Protein AF-A0A7X4F8C6-F1 (afdb_monomer_lite)

Sequence (127 aa):
MIDEVGRLVKAPFSINVGDKETLMMLEKWLSDPDYNAVLLRDIKRSNEPVAQALTEAMARFQLGLILLESGKKQEAMAEWRKALALDPENWIIHKQIWAVEHPDKFYNGGVDYGWQKTQLEIEKRNK

Secondary structure (DSSP, 8-state):
-B-TTSBB-SSS---BTTSHHHHHHHHHHHH-TTHHHHHHHHHHHHHHHHHHHHHHHHHHHHHHHHHHHTT-HHHHHHHHHHHHHH-TT-HHHHHHHHHHH-GGGTTSSS--HHHHHHHHHHHHHT-

Radius of gyration: 20.88 Å; chains: 1; bounding box: 40×48×51 Å

Foldseek 3Di:
DADPQGWDPDDPDTDRCPDPVNVVLVVCVVVPPCSVVVVVVVVCVVCPVLVVLQVQLVVLQVVLVVCVVVVNNVSSLVSLVSSCVSVVPPPVSVVVNCCSVPVCCPPVPHHVVVVVVVVVVVVVVVD

pLDDT: mean 83.39, std 14.44, range [36.25, 98.12]

Structure (mmCIF, N/CA/C/O backbone):
data_AF-A0A7X4F8C6-F1
#
_entry.id   AF-A0A7X4F8C6-F1
#
loop_
_atom_site.group_PDB
_atom_site.id
_atom_site.type_symbol
_atom_site.label_atom_id
_atom_site.label_alt_id
_atom_site.label_comp_id
_atom_site.label_asym_id
_atom_site.label_entity_id
_atom_site.label_seq_id
_atom_site.pdbx_PDB_ins_code
_atom_site.Cartn_x
_atom_site.Cartn_y
_atom_site.Cartn_z
_atom_site.occupancy
_atom_site.B_iso_or_equiv
_atom_site.auth_seq_id
_atom_site.auth_comp_id
_atom_site.auth_asym_id
_atom_site.auth_atom_id
_atom_site.pdbx_PDB_model_num
ATOM 1 N N . MET A 1 1 ? 11.488 -27.088 -8.486 1.00 49.66 1 MET A N 1
ATOM 2 C CA . MET A 1 1 ? 10.852 -28.390 -8.787 1.00 49.66 1 MET A CA 1
ATOM 3 C C . MET A 1 1 ? 10.070 -28.204 -10.070 1.00 49.66 1 MET A C 1
ATOM 5 O O . MET A 1 1 ? 9.328 -27.231 -10.136 1.00 49.66 1 MET A O 1
ATOM 9 N N . ILE A 1 2 ? 10.339 -29.012 -11.091 1.00 54.00 2 ILE A N 1
ATOM 10 C CA . ILE A 1 2 ? 9.729 -28.906 -12.423 1.00 54.00 2 ILE A CA 1
ATOM 11 C C . ILE A 1 2 ? 8.609 -29.960 -12.513 1.00 54.00 2 ILE A C 1
ATOM 13 O O . ILE A 1 2 ? 8.804 -31.049 -11.974 1.00 54.00 2 ILE A O 1
ATOM 17 N N . ASP A 1 3 ? 7.444 -29.633 -13.085 1.00 68.38 3 ASP A N 1
ATOM 18 C CA . ASP A 1 3 ? 6.347 -30.594 -13.289 1.00 68.38 3 ASP A CA 1
ATOM 19 C C . ASP A 1 3 ? 6.600 -31.539 -14.475 1.00 68.38 3 ASP A C 1
ATOM 21 O O . ASP A 1 3 ? 7.576 -31.408 -15.214 1.00 68.38 3 ASP A O 1
ATOM 25 N N . GLU A 1 4 ? 5.695 -32.500 -14.659 1.00 60.03 4 GLU A N 1
ATOM 26 C CA . GLU A 1 4 ? 5.742 -33.512 -15.724 1.00 60.03 4 GLU A CA 1
ATOM 27 C C . GLU A 1 4 ? 5.692 -32.921 -17.146 1.00 60.03 4 GLU A C 1
ATOM 29 O O . GLU A 1 4 ? 5.939 -33.630 -18.118 1.00 60.03 4 GLU A O 1
ATOM 34 N N . VAL A 1 5 ? 5.414 -31.620 -17.279 1.00 64.62 5 VAL A N 1
ATOM 35 C CA . VAL A 1 5 ? 5.355 -30.881 -18.546 1.00 64.62 5 VAL A CA 1
ATOM 36 C C . VAL A 1 5 ? 6.501 -29.870 -18.681 1.00 64.62 5 VAL A C 1
ATOM 38 O O . VAL A 1 5 ? 6.500 -29.054 -19.602 1.00 64.62 5 VAL A O 1
ATOM 41 N N . GLY A 1 6 ? 7.488 -29.902 -17.780 1.00 57.75 6 GLY A N 1
ATOM 42 C CA . GLY A 1 6 ? 8.667 -29.042 -17.856 1.00 57.75 6 GLY A CA 1
ATOM 43 C C . GLY A 1 6 ? 8.493 -27.647 -17.242 1.00 57.75 6 GLY A C 1
ATOM 44 O O . GLY A 1 6 ? 9.354 -26.788 -17.436 1.00 57.75 6 GLY A O 1
ATOM 45 N N . ARG A 1 7 ? 7.422 -27.388 -16.482 1.00 57.34 7 ARG A N 1
ATOM 46 C CA . ARG A 1 7 ? 7.158 -26.072 -15.871 1.00 57.34 7 ARG A CA 1
ATOM 47 C C . ARG A 1 7 ? 7.762 -25.979 -14.476 1.00 57.34 7 ARG A C 1
ATOM 49 O O . ARG A 1 7 ? 7.588 -26.872 -13.654 1.00 57.34 7 ARG A O 1
ATOM 56 N N . LEU A 1 8 ? 8.440 -24.878 -14.161 1.00 49.91 8 LEU A N 1
ATOM 57 C CA . LEU A 1 8 ? 8.946 -24.610 -12.810 1.00 49.91 8 LEU A CA 1
ATOM 58 C C . LEU A 1 8 ? 7.788 -24.290 -11.847 1.00 49.91 8 LEU A C 1
ATOM 60 O O . LEU A 1 8 ? 7.115 -23.277 -11.990 1.00 49.91 8 LEU A O 1
ATOM 64 N N . VAL A 1 9 ? 7.582 -25.128 -10.827 1.00 52.72 9 VAL A N 1
ATOM 65 C CA . VAL A 1 9 ? 6.418 -25.069 -9.915 1.00 52.72 9 VAL A CA 1
ATOM 66 C C . VAL A 1 9 ? 6.682 -24.250 -8.636 1.00 52.72 9 VAL A C 1
ATOM 68 O O . VAL A 1 9 ? 5.825 -24.168 -7.763 1.00 52.72 9 VAL A O 1
ATOM 71 N N . LYS A 1 10 ? 7.858 -23.630 -8.448 1.00 51.91 10 LYS A N 1
ATOM 72 C CA . LYS A 1 10 ? 8.120 -22.855 -7.213 1.00 51.91 10 LYS A CA 1
ATOM 73 C C . LYS A 1 10 ? 9.109 -21.695 -7.394 1.00 51.91 10 LYS A C 1
ATOM 75 O O . LYS A 1 10 ? 10.307 -21.901 -7.232 1.00 51.91 10 LYS A O 1
ATOM 80 N N . ALA A 1 11 ? 8.577 -20.511 -7.715 1.00 36.25 11 ALA A N 1
ATOM 81 C CA . ALA A 1 11 ? 9.101 -19.137 -7.535 1.00 36.25 11 ALA A CA 1
ATOM 82 C C . ALA A 1 11 ? 8.153 -18.160 -8.289 1.00 36.25 11 ALA A C 1
ATOM 84 O O . ALA A 1 11 ? 7.441 -18.636 -9.169 1.00 36.25 11 ALA A O 1
ATOM 85 N N . PRO A 1 12 ? 8.091 -16.843 -7.983 1.00 40.66 12 PRO A N 1
ATOM 86 C CA . PRO A 1 12 ? 7.007 -15.928 -8.410 1.00 40.66 12 PRO A CA 1
ATOM 87 C C . PRO A 1 12 ? 6.891 -15.654 -9.924 1.00 40.66 12 PRO A C 1
ATOM 89 O O . PRO A 1 12 ? 6.073 -14.836 -10.333 1.00 40.66 12 PRO A O 1
ATOM 92 N N . PHE A 1 13 ? 7.669 -16.344 -10.757 1.00 48.00 13 PHE A N 1
ATOM 93 C CA . PHE A 1 13 ? 7.675 -16.197 -12.207 1.00 48.00 13 PHE A CA 1
ATOM 94 C C . PHE A 1 13 ? 7.423 -17.559 -12.858 1.00 48.00 13 PHE A C 1
ATOM 96 O O . PHE A 1 13 ? 8.286 -18.439 -12.867 1.00 48.00 13 PHE A O 1
ATOM 103 N N . SER A 1 14 ? 6.218 -17.735 -13.391 1.00 51.94 14 SER A N 1
ATOM 104 C CA . SER A 1 14 ? 5.806 -18.918 -14.145 1.00 51.94 14 SER A CA 1
ATOM 105 C C . SER A 1 14 ? 6.409 -18.871 -15.553 1.00 51.94 14 SER A C 1
ATOM 107 O O . SER A 1 14 ? 5.753 -18.418 -16.486 1.00 51.94 14 SER A O 1
ATOM 109 N N . ILE A 1 15 ? 7.659 -19.304 -15.728 1.00 58.16 15 ILE A N 1
ATOM 110 C CA . ILE A 1 15 ? 8.270 -19.406 -17.064 1.00 58.16 15 ILE A CA 1
ATOM 111 C C . ILE A 1 15 ? 8.029 -20.817 -17.613 1.00 58.16 15 ILE A C 1
ATOM 113 O O . ILE A 1 15 ? 8.407 -21.813 -16.990 1.00 58.16 15 ILE A O 1
ATOM 117 N N . ASN A 1 16 ? 7.383 -20.906 -18.778 1.00 67.88 16 ASN A N 1
ATOM 118 C CA . ASN A 1 16 ? 7.159 -22.161 -19.489 1.00 67.88 16 ASN A CA 1
ATOM 119 C C . ASN A 1 16 ? 8.292 -22.387 -20.495 1.00 67.88 16 ASN A C 1
ATOM 121 O O . ASN A 1 16 ? 8.305 -21.793 -21.562 1.00 67.88 16 ASN A O 1
ATOM 125 N N . VAL A 1 17 ? 9.234 -23.273 -20.179 1.00 59.88 17 VAL A N 1
ATOM 126 C CA . VAL A 1 17 ? 10.397 -23.539 -21.046 1.00 59.88 17 VAL A CA 1
ATOM 127 C C . VAL A 1 17 ? 10.003 -24.258 -22.349 1.00 59.88 17 VAL A C 1
ATOM 129 O O . VAL A 1 17 ? 10.762 -24.244 -23.309 1.00 59.88 17 VAL A O 1
ATOM 132 N N . GLY A 1 18 ? 8.807 -24.855 -22.411 1.00 67.81 18 GLY A N 1
ATOM 133 C CA . GLY A 1 18 ? 8.254 -25.435 -23.639 1.00 67.81 18 GLY A CA 1
ATOM 134 C C . GLY A 1 18 ? 7.532 -24.426 -24.537 1.00 67.81 18 GLY A C 1
ATOM 135 O O . GLY A 1 18 ? 7.081 -24.792 -25.621 1.00 67.81 18 GLY A O 1
ATOM 136 N N . ASP A 1 19 ? 7.383 -23.177 -24.092 1.00 81.19 19 ASP A N 1
ATOM 137 C CA . ASP A 1 19 ? 6.803 -22.118 -24.905 1.00 81.19 19 ASP A CA 1
ATOM 138 C C . ASP A 1 19 ? 7.778 -21.668 -26.010 1.00 81.19 19 ASP A C 1
ATOM 140 O O . ASP A 1 19 ? 8.981 -21.495 -25.793 1.00 81.19 19 ASP A O 1
ATOM 144 N N . LYS A 1 20 ? 7.244 -21.480 -27.221 1.00 79.25 20 LYS A N 1
ATOM 145 C CA . LYS A 1 20 ? 8.036 -21.190 -28.422 1.00 79.25 20 LYS A CA 1
ATOM 146 C C . LYS A 1 20 ? 8.759 -19.846 -28.321 1.00 79.25 20 LYS A C 1
ATOM 148 O O . LYS A 1 20 ? 9.872 -19.721 -28.825 1.00 79.25 20 LYS A O 1
ATOM 153 N N . GLU A 1 21 ? 8.148 -18.858 -27.676 1.00 76.88 21 GLU A N 1
ATOM 154 C CA . GLU A 1 21 ? 8.739 -17.532 -27.493 1.00 76.88 21 GLU A CA 1
ATOM 155 C C . GLU A 1 21 ? 9.920 -17.598 -26.519 1.00 76.88 21 GLU A C 1
ATOM 157 O O . GLU A 1 21 ? 11.004 -17.089 -26.810 1.00 76.88 21 GLU A O 1
ATOM 162 N N . THR A 1 22 ? 9.751 -18.344 -25.424 1.00 77.69 22 THR A N 1
ATOM 163 C CA . THR A 1 22 ? 10.816 -18.610 -24.445 1.00 77.69 22 THR A CA 1
ATOM 164 C C . THR A 1 22 ? 12.006 -19.337 -25.083 1.00 77.69 22 THR A C 1
ATOM 166 O O . THR A 1 22 ? 13.157 -18.957 -24.861 1.00 77.69 22 THR A O 1
ATOM 169 N N . LEU A 1 23 ? 11.755 -20.344 -25.927 1.00 81.50 23 LEU A N 1
ATOM 170 C CA . LEU A 1 23 ? 12.812 -21.067 -26.646 1.00 81.50 23 LEU A CA 1
ATOM 171 C C . LEU A 1 23 ? 13.568 -20.173 -27.638 1.00 81.50 23 LEU A C 1
ATOM 173 O O . LEU A 1 23 ? 14.794 -20.222 -27.679 1.00 81.50 23 LEU A O 1
ATOM 177 N N . MET A 1 24 ? 12.866 -19.316 -28.385 1.00 82.69 24 MET A N 1
ATOM 178 C CA . MET A 1 24 ? 13.505 -18.361 -29.301 1.00 82.69 24 MET A CA 1
ATOM 179 C C . MET A 1 24 ? 14.356 -17.326 -28.558 1.00 82.69 24 MET A C 1
ATOM 181 O O . MET A 1 24 ? 15.410 -16.921 -29.048 1.00 82.69 24 MET A O 1
ATOM 185 N N . MET A 1 25 ? 13.916 -16.893 -27.375 1.00 80.06 25 MET A N 1
ATOM 186 C CA . MET A 1 25 ? 14.682 -15.989 -26.518 1.00 80.06 25 MET A CA 1
ATOM 187 C C . MET A 1 25 ? 15.970 -16.661 -26.017 1.00 80.06 25 MET A C 1
ATOM 189 O O . MET A 1 25 ? 17.036 -16.051 -26.069 1.00 80.06 25 MET A O 1
ATOM 193 N N . LEU A 1 26 ? 15.892 -17.929 -25.596 1.00 80.12 26 LEU A N 1
ATOM 194 C CA . LEU A 1 26 ? 17.052 -18.721 -25.169 1.00 80.12 26 LEU A CA 1
ATOM 195 C C . LEU A 1 26 ? 18.030 -18.999 -26.317 1.00 80.12 26 LEU A C 1
ATOM 197 O O . LEU A 1 26 ? 19.239 -18.899 -26.126 1.00 80.12 26 LEU A O 1
ATOM 201 N N . GLU A 1 27 ? 17.526 -19.313 -27.510 1.00 83.69 27 GLU A N 1
ATOM 202 C CA . GLU A 1 27 ? 18.359 -19.536 -28.694 1.00 83.69 27 GLU A CA 1
ATOM 203 C C . GLU A 1 27 ? 19.149 -18.273 -29.052 1.00 83.69 27 GLU A C 1
ATOM 205 O O . GLU A 1 27 ? 20.371 -18.330 -29.186 1.00 83.69 27 GLU A O 1
ATOM 210 N N . LYS A 1 28 ? 18.480 -17.112 -29.080 1.00 82.69 28 LYS A N 1
ATOM 211 C CA . LYS A 1 28 ? 19.139 -15.817 -29.297 1.00 82.69 28 LYS A CA 1
ATOM 212 C C . LYS A 1 28 ? 20.181 -15.505 -28.228 1.00 82.69 28 LYS A C 1
ATOM 214 O O . LYS A 1 28 ? 21.255 -15.017 -28.555 1.00 82.69 28 LYS A O 1
ATOM 219 N N . TRP A 1 29 ? 19.891 -15.830 -26.971 1.00 81.38 29 TRP A N 1
ATOM 220 C CA . TRP A 1 29 ? 20.814 -15.645 -25.851 1.00 81.38 29 TRP A CA 1
ATOM 221 C C . TRP A 1 29 ? 22.109 -16.448 -25.990 1.00 81.38 29 TRP A C 1
ATOM 223 O O . TRP A 1 29 ? 23.169 -15.981 -25.581 1.00 81.38 29 TRP A O 1
ATOM 233 N N . LEU A 1 30 ? 22.028 -17.639 -26.583 1.00 82.38 30 LEU A N 1
ATOM 234 C CA . LEU A 1 30 ? 23.182 -18.502 -26.831 1.00 82.38 30 LEU A CA 1
ATOM 235 C C . LEU A 1 30 ? 23.936 -18.137 -28.118 1.00 82.38 30 LEU A C 1
ATOM 237 O O . LEU A 1 30 ? 25.141 -18.372 -28.195 1.00 82.38 30 LEU A O 1
ATOM 241 N N . SER A 1 31 ? 23.249 -17.595 -29.129 1.00 83.25 31 SER A N 1
ATOM 242 C CA . SER A 1 31 ? 23.826 -17.339 -30.456 1.00 83.25 31 SER A CA 1
ATOM 243 C C . SER A 1 31 ? 24.346 -15.917 -30.669 1.00 83.25 31 SER A C 1
ATOM 245 O O . SER A 1 31 ? 25.179 -15.708 -31.548 1.00 83.25 31 SER A O 1
ATOM 247 N N . ASP A 1 32 ? 23.835 -14.937 -29.921 1.00 84.31 32 ASP A N 1
ATOM 248 C CA . ASP A 1 32 ? 24.137 -13.515 -30.102 1.00 84.31 32 ASP A CA 1
ATOM 249 C C . ASP A 1 32 ? 24.743 -12.920 -28.810 1.00 84.31 32 ASP A C 1
ATOM 251 O O . ASP A 1 32 ? 24.028 -12.706 -27.824 1.00 84.31 32 ASP A O 1
ATOM 255 N N . PRO A 1 33 ? 26.063 -12.636 -28.797 1.00 78.50 33 PRO A N 1
ATOM 256 C CA . PRO A 1 33 ? 26.758 -12.059 -27.645 1.00 78.50 33 PRO A CA 1
ATOM 257 C C . PRO A 1 33 ? 26.187 -10.710 -27.184 1.00 78.50 33 PRO A C 1
ATOM 259 O O . PRO A 1 33 ? 26.257 -10.388 -25.995 1.00 78.50 33 PRO A O 1
ATOM 262 N N . ASP A 1 34 ? 25.596 -9.938 -28.100 1.00 84.75 34 ASP A N 1
ATOM 263 C CA . ASP A 1 34 ? 25.051 -8.606 -27.834 1.00 84.75 34 ASP A CA 1
ATOM 264 C C . ASP A 1 34 ? 23.570 -8.646 -27.431 1.00 84.75 34 ASP A C 1
ATOM 266 O O . ASP A 1 34 ? 23.047 -7.671 -26.878 1.00 84.75 34 ASP A O 1
ATOM 270 N N . TYR A 1 35 ? 22.892 -9.785 -27.609 1.00 82.44 35 TYR A N 1
ATOM 271 C CA . TYR A 1 35 ? 21.491 -9.962 -27.220 1.00 82.44 35 TYR A CA 1
ATOM 272 C C . TYR A 1 35 ? 21.270 -9.711 -25.726 1.00 82.44 35 TYR A C 1
ATOM 274 O O . TYR A 1 35 ? 20.271 -9.115 -25.327 1.00 82.44 35 TYR A O 1
ATOM 282 N N . ASN A 1 36 ? 22.255 -10.059 -24.894 1.00 75.12 36 ASN A N 1
ATOM 283 C CA . ASN A 1 36 ? 22.275 -9.717 -23.473 1.00 75.12 36 ASN A CA 1
ATOM 284 C C . ASN A 1 36 ? 22.220 -8.209 -23.212 1.00 75.12 36 ASN A C 1
ATOM 286 O O . ASN A 1 36 ? 21.490 -7.750 -22.332 1.00 75.12 36 ASN A O 1
ATOM 290 N N . ALA A 1 37 ? 22.974 -7.422 -23.978 1.00 78.94 37 ALA A N 1
ATOM 291 C CA . ALA A 1 37 ? 22.989 -5.973 -23.837 1.00 78.94 37 ALA A CA 1
ATOM 292 C C . ALA A 1 37 ? 21.659 -5.350 -24.287 1.00 78.94 37 ALA A C 1
ATOM 294 O O . ALA A 1 37 ? 21.205 -4.379 -23.679 1.00 78.94 37 ALA A O 1
ATOM 295 N N . VAL A 1 38 ? 21.019 -5.917 -25.314 1.00 81.56 38 VAL A N 1
ATOM 296 C CA . VAL A 1 38 ? 19.678 -5.514 -25.768 1.00 81.56 38 VAL A CA 1
ATOM 297 C C . VAL A 1 38 ? 18.631 -5.832 -24.700 1.00 81.56 38 VAL A C 1
ATOM 299 O O . VAL A 1 38 ? 17.926 -4.925 -24.265 1.00 81.56 38 VAL A O 1
ATOM 302 N N . LEU A 1 39 ? 18.609 -7.064 -24.183 1.00 74.38 39 LEU A N 1
ATOM 303 C CA . LEU A 1 39 ? 17.703 -7.474 -23.107 1.00 74.38 39 LEU A CA 1
ATOM 304 C C . LEU A 1 39 ? 17.829 -6.577 -21.874 1.00 74.38 39 LEU A C 1
ATOM 306 O O . LEU A 1 39 ? 16.827 -6.104 -21.348 1.00 74.38 39 LEU A O 1
ATOM 310 N N . LEU A 1 40 ? 19.053 -6.291 -21.425 1.00 70.81 40 LEU A N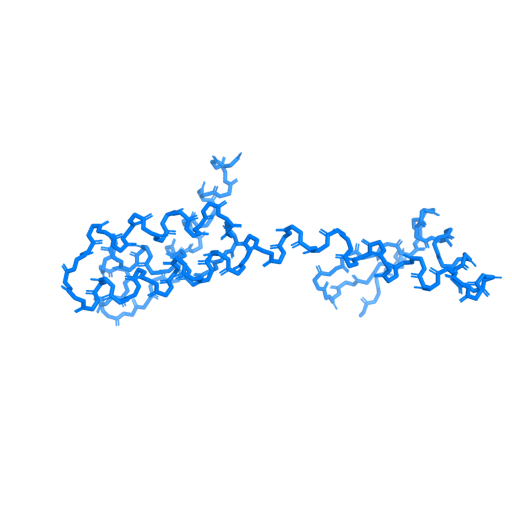 1
ATOM 311 C CA . LEU A 1 40 ? 19.273 -5.425 -20.265 1.00 70.81 40 LEU A CA 1
ATOM 312 C C . LEU A 1 40 ? 18.802 -3.983 -20.508 1.00 70.81 40 LEU A C 1
ATOM 314 O O . LEU A 1 40 ? 18.279 -3.351 -19.588 1.00 70.81 40 LEU A O 1
ATOM 318 N N . ARG A 1 41 ? 18.959 -3.453 -21.729 1.00 76.81 41 ARG A N 1
ATOM 319 C CA . ARG A 1 41 ? 18.438 -2.125 -22.100 1.00 76.81 41 ARG A CA 1
ATOM 320 C C . ARG A 1 41 ? 16.914 -2.106 -22.110 1.00 76.81 41 ARG A C 1
ATOM 322 O O . ARG A 1 41 ? 16.330 -1.172 -21.561 1.00 76.81 41 ARG A O 1
ATOM 329 N N . ASP A 1 42 ? 16.291 -3.127 -22.684 1.00 75.00 42 ASP A N 1
ATOM 330 C CA . ASP A 1 42 ? 14.836 -3.223 -22.793 1.00 75.00 42 ASP A CA 1
ATOM 331 C C . ASP A 1 42 ? 14.186 -3.406 -21.417 1.00 75.00 42 ASP A C 1
ATOM 333 O O . ASP A 1 42 ? 13.252 -2.675 -21.090 1.00 75.00 42 ASP A O 1
ATOM 337 N N . ILE A 1 43 ? 14.754 -4.267 -20.562 1.00 68.81 43 ILE A N 1
ATOM 338 C CA . ILE A 1 43 ? 14.330 -4.445 -19.161 1.00 68.81 43 ILE A CA 1
ATOM 339 C C . ILE A 1 43 ? 14.468 -3.135 -18.376 1.00 68.81 43 ILE A C 1
ATOM 341 O O . ILE A 1 43 ? 13.596 -2.772 -17.585 1.00 68.81 43 ILE A O 1
ATOM 345 N N . LYS A 1 44 ? 15.562 -2.389 -18.571 1.00 68.25 44 LYS A N 1
ATOM 346 C CA . LYS A 1 44 ? 15.745 -1.098 -17.900 1.00 68.25 44 LYS A CA 1
ATOM 347 C C . LYS A 1 44 ? 14.696 -0.081 -18.360 1.00 68.25 44 LYS A C 1
ATOM 349 O O . LYS A 1 44 ? 14.087 0.579 -17.523 1.00 68.25 44 LYS A O 1
ATOM 354 N N . ARG A 1 45 ? 14.449 0.013 -19.669 1.00 67.38 45 ARG A N 1
ATOM 355 C CA . ARG A 1 45 ? 13.478 0.946 -20.258 1.00 67.38 45 ARG A CA 1
ATOM 356 C C . ARG A 1 45 ? 12.040 0.623 -19.854 1.00 67.38 45 ARG A C 1
ATOM 358 O O . ARG A 1 45 ? 11.276 1.546 -19.587 1.00 67.38 45 ARG A O 1
ATOM 365 N N . SER A 1 46 ? 11.671 -0.656 -19.778 1.00 63.69 46 SER A N 1
ATOM 366 C CA . SER A 1 46 ? 10.349 -1.069 -19.294 1.00 63.69 46 SER A CA 1
ATOM 367 C C . SER A 1 46 ? 10.150 -0.743 -17.813 1.00 63.69 46 SER A C 1
ATOM 369 O O . SER A 1 46 ? 9.040 -0.416 -17.400 1.00 63.69 46 SER A O 1
ATOM 371 N N . ASN A 1 47 ? 11.224 -0.786 -17.020 1.00 67.81 47 ASN A N 1
ATOM 372 C CA . ASN A 1 47 ? 11.162 -0.565 -15.578 1.00 67.81 47 ASN A CA 1
ATOM 373 C C . ASN A 1 47 ? 11.266 0.908 -15.164 1.00 67.81 47 ASN A C 1
ATOM 375 O O . ASN A 1 47 ? 10.885 1.217 -14.044 1.00 67.81 47 ASN A O 1
ATOM 379 N N . GLU A 1 48 ? 11.753 1.825 -16.006 1.00 71.81 48 GLU A N 1
ATOM 380 C CA . GLU A 1 48 ? 11.947 3.236 -15.624 1.00 71.81 48 GLU A CA 1
ATOM 381 C C . GLU A 1 48 ? 10.642 3.957 -15.222 1.00 71.81 48 GLU A C 1
ATOM 383 O O . GLU A 1 48 ? 10.599 4.508 -14.117 1.00 71.81 48 GLU A O 1
ATOM 388 N N . PRO A 1 49 ? 9.554 3.924 -16.022 1.00 72.25 49 PRO A N 1
ATOM 389 C CA . PRO A 1 49 ? 8.282 4.532 -15.624 1.00 72.25 49 PRO A CA 1
ATOM 390 C C . PRO A 1 49 ? 7.671 3.857 -14.390 1.00 72.25 49 PRO A C 1
ATOM 392 O O . PRO A 1 49 ? 7.146 4.532 -13.506 1.00 72.25 49 PRO A O 1
ATOM 395 N N . VAL A 1 50 ? 7.786 2.527 -14.303 1.00 76.56 50 VAL A N 1
ATOM 396 C CA . VAL A 1 50 ? 7.297 1.745 -13.159 1.00 76.56 50 VAL A CA 1
ATOM 397 C C . VAL A 1 50 ? 8.071 2.116 -11.889 1.00 76.56 50 VAL A C 1
ATOM 399 O O . VAL A 1 50 ? 7.472 2.374 -10.853 1.00 76.56 50 VAL A O 1
ATOM 402 N N . ALA A 1 51 ? 9.397 2.235 -11.962 1.00 80.19 51 ALA A N 1
ATOM 403 C CA . ALA A 1 51 ?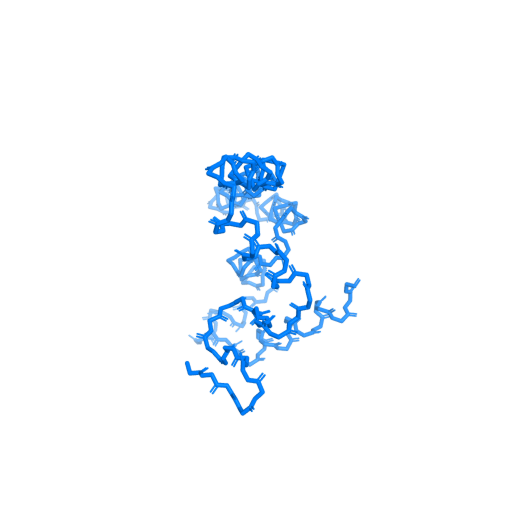 10.251 2.604 -10.836 1.00 80.19 51 ALA A CA 1
ATOM 404 C C . ALA A 1 51 ? 9.970 4.023 -10.331 1.00 80.19 51 ALA A C 1
ATOM 406 O O . ALA A 1 51 ? 9.960 4.250 -9.120 1.00 80.19 51 ALA A O 1
ATOM 407 N N . GLN A 1 52 ? 9.707 4.974 -11.233 1.00 83.12 52 GLN A N 1
ATOM 408 C CA . GLN A 1 52 ? 9.294 6.326 -10.852 1.00 83.12 52 GLN A CA 1
ATOM 409 C C . GLN A 1 52 ? 7.943 6.309 -10.130 1.00 83.12 52 GLN A C 1
ATOM 411 O O . GLN A 1 52 ? 7.840 6.877 -9.043 1.00 83.12 52 GLN A O 1
ATOM 416 N N . ALA A 1 53 ? 6.949 5.595 -10.670 1.00 86.75 53 ALA A N 1
ATOM 417 C CA . ALA A 1 53 ? 5.633 5.464 -10.046 1.00 86.75 53 ALA A CA 1
ATOM 418 C C . ALA A 1 53 ? 5.707 4.817 -8.652 1.00 86.75 53 ALA A C 1
ATOM 420 O O . ALA A 1 53 ? 5.111 5.327 -7.706 1.00 86.75 53 ALA A O 1
ATOM 421 N N . LEU A 1 54 ? 6.496 3.749 -8.490 1.00 90.00 54 LEU A N 1
ATOM 422 C CA . LEU A 1 54 ? 6.706 3.087 -7.196 1.00 90.00 54 LEU A CA 1
ATOM 423 C C . LEU A 1 54 ? 7.461 3.981 -6.199 1.00 90.00 54 LEU A C 1
ATOM 425 O O . LEU A 1 54 ? 7.170 3.970 -5.002 1.00 90.00 54 LEU A O 1
ATOM 429 N N . THR A 1 55 ? 8.405 4.794 -6.679 1.00 91.81 55 THR A N 1
ATOM 430 C CA . THR A 1 55 ? 9.112 5.772 -5.837 1.00 91.81 55 THR A CA 1
ATOM 431 C C . THR A 1 55 ? 8.157 6.865 -5.357 1.00 91.81 55 THR A C 1
ATOM 433 O O . THR A 1 55 ? 8.160 7.214 -4.176 1.00 91.81 55 THR A O 1
ATOM 436 N N . GLU A 1 56 ? 7.297 7.378 -6.242 1.00 93.81 56 GLU A N 1
ATOM 437 C CA . GLU A 1 56 ? 6.255 8.340 -5.878 1.00 93.81 56 GLU A CA 1
ATOM 438 C C . GLU A 1 56 ? 5.241 7.725 -4.902 1.00 93.81 56 GLU A C 1
ATOM 440 O O . GLU A 1 56 ? 4.889 8.362 -3.906 1.00 93.81 56 GLU A O 1
ATOM 445 N N . ALA A 1 57 ? 4.826 6.474 -5.125 1.00 95.12 57 ALA A N 1
ATOM 446 C CA . ALA A 1 57 ? 3.956 5.739 -4.211 1.00 95.12 57 ALA A CA 1
ATOM 447 C C . ALA A 1 57 ? 4.562 5.678 -2.801 1.00 95.12 57 ALA A C 1
ATOM 449 O O . ALA A 1 57 ? 3.902 6.024 -1.820 1.00 95.12 57 ALA A O 1
ATOM 450 N N . MET A 1 58 ? 5.846 5.324 -2.698 1.00 94.38 58 MET A N 1
ATOM 451 C CA . MET A 1 58 ? 6.558 5.276 -1.422 1.00 94.38 58 MET A CA 1
ATOM 452 C C . MET A 1 58 ? 6.643 6.655 -0.755 1.00 94.38 58 MET A C 1
ATOM 454 O O . MET A 1 58 ? 6.403 6.773 0.445 1.00 94.38 58 MET A O 1
ATOM 458 N N . ALA A 1 59 ? 6.935 7.715 -1.513 1.00 95.44 59 ALA A N 1
ATOM 459 C CA . ALA A 1 59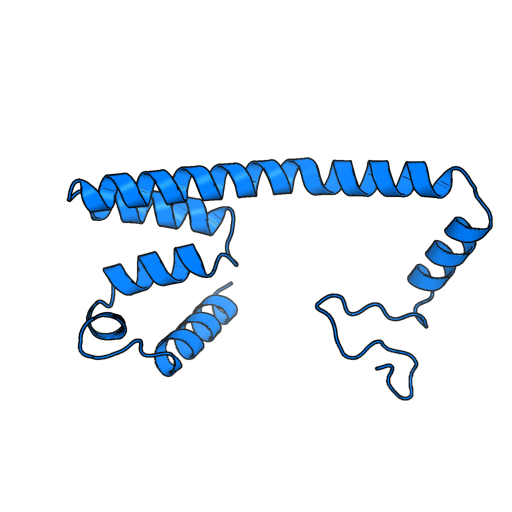 ? 7.002 9.073 -0.973 1.00 95.44 59 ALA A CA 1
ATOM 460 C C . ALA A 1 59 ? 5.649 9.530 -0.399 1.00 95.44 59 ALA A C 1
ATOM 462 O O . ALA A 1 59 ? 5.585 10.054 0.715 1.00 95.44 59 ALA A O 1
ATOM 463 N N . ARG A 1 60 ? 4.554 9.270 -1.121 1.00 98.12 60 ARG A N 1
ATOM 464 C CA . ARG A 1 60 ? 3.185 9.552 -0.658 1.00 98.12 60 ARG A CA 1
ATOM 465 C C . ARG A 1 60 ? 2.815 8.728 0.570 1.00 98.12 60 ARG A C 1
ATOM 467 O O . ARG A 1 60 ? 2.197 9.247 1.498 1.00 98.12 60 ARG A O 1
ATOM 474 N N . PHE A 1 61 ? 3.232 7.464 0.609 1.00 97.56 61 PHE A N 1
ATOM 475 C CA . PHE A 1 61 ? 3.048 6.609 1.773 1.00 97.56 61 PHE A CA 1
ATOM 476 C C . PHE A 1 61 ? 3.708 7.190 3.032 1.00 97.56 61 PHE A C 1
ATOM 478 O O . PHE A 1 61 ? 3.047 7.318 4.066 1.00 97.56 61 PHE A O 1
ATOM 485 N N . GLN A 1 62 ? 4.974 7.604 2.926 1.00 97.56 62 GLN A N 1
ATOM 486 C CA . GLN A 1 62 ? 5.715 8.226 4.028 1.00 97.56 62 GLN A CA 1
ATOM 487 C C . GLN A 1 62 ? 5.084 9.550 4.470 1.00 97.56 62 GLN A C 1
ATOM 489 O O . GLN A 1 62 ? 4.929 9.790 5.666 1.00 97.56 62 GLN A O 1
ATOM 494 N N . LEU A 1 63 ? 4.648 10.383 3.522 1.00 97.88 63 LEU A N 1
ATOM 495 C CA . LEU A 1 63 ? 3.924 11.613 3.840 1.00 97.88 63 LEU A CA 1
ATOM 496 C C . LEU A 1 63 ? 2.647 11.320 4.639 1.00 97.88 63 LEU A C 1
ATOM 498 O O . LEU A 1 63 ? 2.378 11.992 5.633 1.00 97.88 63 LEU A O 1
ATOM 502 N N . GLY A 1 64 ? 1.887 10.294 4.252 1.00 98.00 64 GLY A N 1
ATOM 503 C CA . GLY A 1 64 ? 0.696 9.890 4.993 1.00 98.00 64 GLY A CA 1
ATOM 504 C C . GLY A 1 64 ? 0.997 9.424 6.423 1.00 98.00 64 GLY A C 1
ATOM 505 O O . GLY A 1 64 ? 0.244 9.768 7.330 1.00 98.00 64 GLY A O 1
ATOM 506 N N . LEU A 1 65 ? 2.119 8.732 6.662 1.00 97.12 65 LEU A N 1
ATOM 507 C CA . LEU A 1 65 ? 2.552 8.372 8.022 1.00 97.12 65 LEU A CA 1
ATOM 508 C C . LEU A 1 65 ? 2.814 9.620 8.878 1.00 97.12 65 LEU A C 1
ATOM 510 O O . LEU A 1 65 ? 2.253 9.740 9.964 1.00 97.12 65 LEU A O 1
ATOM 514 N N . ILE A 1 66 ? 3.572 10.587 8.352 1.00 97.81 66 ILE A N 1
ATOM 515 C CA . ILE A 1 66 ? 3.881 11.853 9.042 1.00 97.81 66 ILE A CA 1
ATOM 516 C C . ILE A 1 66 ? 2.598 12.647 9.342 1.00 97.81 66 ILE A C 1
ATOM 518 O O . ILE A 1 66 ? 2.431 13.218 10.424 1.00 97.81 66 ILE A O 1
ATOM 522 N N . LEU A 1 67 ? 1.663 12.684 8.388 1.00 97.88 67 LEU A N 1
ATOM 523 C CA . LEU A 1 67 ? 0.367 13.340 8.561 1.00 97.88 67 LEU A CA 1
ATOM 524 C C . LEU A 1 67 ? -0.468 12.657 9.647 1.00 97.88 67 LEU A C 1
ATOM 526 O O . LEU A 1 67 ? -1.085 13.347 10.459 1.00 97.88 67 LEU A O 1
ATOM 530 N N . LEU A 1 68 ? -0.471 11.323 9.694 1.00 96.06 68 LEU A N 1
ATOM 531 C CA . LEU A 1 68 ? -1.190 10.576 10.720 1.00 96.06 68 LEU A CA 1
ATOM 532 C C . LEU A 1 68 ? -0.600 10.830 12.114 1.00 96.06 68 LEU A C 1
ATOM 534 O O . LEU A 1 68 ? -1.364 11.102 13.040 1.00 96.06 68 LEU A O 1
ATOM 538 N N . GLU A 1 69 ? 0.729 10.813 12.251 1.00 95.38 69 GLU A N 1
ATOM 539 C CA . GLU A 1 69 ? 1.431 11.167 13.497 1.00 95.38 69 GLU A CA 1
ATOM 540 C C . GLU A 1 69 ? 1.103 12.596 13.951 1.00 95.38 69 GLU A C 1
ATOM 542 O O . GLU A 1 69 ? 0.949 12.862 15.141 1.00 95.38 69 GLU A O 1
ATOM 547 N N . SER A 1 70 ? 0.897 13.503 12.995 1.00 96.81 70 SER A N 1
ATOM 548 C CA . SER A 1 70 ? 0.470 14.886 13.241 1.00 96.81 70 SER A CA 1
ATOM 549 C C . SER A 1 70 ? -1.034 15.030 13.538 1.00 96.81 70 SER A C 1
ATOM 551 O O . SER A 1 70 ? -1.550 16.146 13.588 1.00 96.81 70 SER A O 1
ATOM 553 N N . GLY A 1 71 ? -1.775 13.925 13.680 1.00 96.31 71 GLY A N 1
ATOM 554 C CA . GLY A 1 71 ? -3.220 13.906 13.936 1.00 96.31 71 GLY A CA 1
ATOM 555 C C . GLY A 1 71 ? -4.096 14.202 12.711 1.00 96.31 71 GLY A C 1
ATOM 556 O O . GLY A 1 71 ? -5.325 14.206 12.805 1.00 96.31 71 GLY A O 1
ATOM 557 N N . LYS A 1 72 ? -3.501 14.407 11.532 1.00 97.81 72 LYS A N 1
ATOM 558 C CA . LYS A 1 72 ? -4.189 14.766 10.283 1.00 97.81 72 LYS A CA 1
ATOM 559 C C . LYS A 1 72 ? -4.655 13.529 9.519 1.00 97.81 72 LYS A C 1
ATOM 561 O O . LYS A 1 72 ? -4.289 13.290 8.368 1.00 97.81 72 LYS A O 1
ATOM 566 N N . LYS A 1 73 ? -5.514 12.741 10.165 1.00 96.94 73 LYS A N 1
ATOM 567 C CA . LYS A 1 73 ? -5.986 11.437 9.667 1.00 96.94 73 LYS A CA 1
ATOM 568 C C . LYS A 1 73 ? -6.573 11.487 8.246 1.00 96.94 73 LYS A C 1
ATOM 570 O O . LYS A 1 73 ? -6.315 10.593 7.448 1.00 96.94 73 LYS A O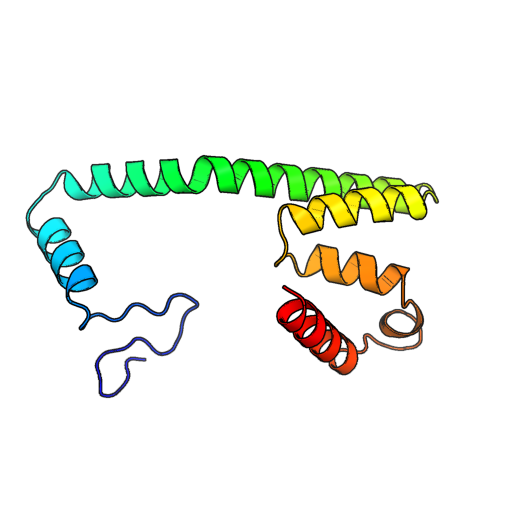 1
ATOM 575 N N . GLN A 1 74 ? -7.351 12.519 7.913 1.00 97.06 74 GLN A N 1
ATOM 576 C CA . GLN A 1 74 ? -7.980 12.630 6.587 1.00 97.06 74 GLN A CA 1
ATOM 577 C C . GLN A 1 74 ? -6.965 12.933 5.475 1.00 97.06 74 GLN A C 1
ATOM 579 O O . GLN A 1 74 ? -7.044 12.347 4.397 1.00 97.06 74 GLN A O 1
ATOM 584 N N . GLU A 1 75 ? -5.988 13.803 5.747 1.00 97.69 75 GLU A N 1
ATOM 585 C CA . GLU A 1 75 ? -4.900 14.110 4.807 1.00 97.69 75 GLU A CA 1
ATOM 586 C C . GLU A 1 75 ? -4.027 12.864 4.577 1.00 97.69 75 GLU A C 1
ATOM 588 O O . GLU A 1 75 ? -3.697 12.545 3.436 1.00 97.69 75 GLU A O 1
ATOM 593 N N . ALA A 1 76 ? -3.741 12.101 5.640 1.00 98.12 76 ALA A N 1
ATOM 594 C CA . ALA A 1 76 ? -3.010 10.837 5.547 1.00 98.12 76 ALA A CA 1
ATOM 595 C C . ALA A 1 76 ? -3.707 9.825 4.626 1.00 98.12 76 ALA A C 1
ATOM 597 O O . ALA A 1 76 ? -3.089 9.277 3.714 1.00 98.12 76 ALA A O 1
ATOM 598 N N . MET A 1 77 ? -5.017 9.635 4.808 1.00 98.00 77 MET A N 1
ATOM 599 C CA . MET A 1 77 ? -5.816 8.737 3.968 1.00 98.00 77 MET A CA 1
ATOM 600 C C . MET A 1 77 ? -5.854 9.174 2.505 1.00 98.00 77 MET A C 1
ATOM 602 O O . MET A 1 77 ? -5.854 8.328 1.611 1.00 98.00 77 MET A O 1
ATOM 606 N N . ALA A 1 78 ? -5.878 10.481 2.241 1.00 98.00 78 ALA A N 1
ATOM 607 C CA . ALA A 1 78 ? -5.821 10.993 0.878 1.00 98.00 78 ALA A CA 1
ATOM 608 C C . ALA A 1 78 ? -4.485 10.646 0.201 1.00 98.00 78 ALA A C 1
ATOM 610 O O . ALA A 1 78 ? -4.488 10.189 -0.943 1.00 98.00 78 ALA A O 1
ATOM 611 N N . GLU A 1 79 ? -3.356 10.806 0.896 1.00 98.06 79 GLU A N 1
ATOM 612 C CA . GLU A 1 79 ? -2.043 10.453 0.346 1.00 98.06 79 GLU A CA 1
ATOM 613 C C . GLU A 1 79 ? -1.854 8.944 0.192 1.00 98.06 79 GLU A C 1
ATOM 615 O O . GLU A 1 79 ? -1.355 8.498 -0.840 1.00 98.06 79 GLU A O 1
ATOM 620 N N . TRP A 1 80 ? -2.338 8.137 1.135 1.00 98.06 80 TRP A N 1
ATOM 621 C CA . TRP A 1 80 ? -2.298 6.679 1.007 1.00 98.06 80 TRP A CA 1
ATOM 622 C C . TRP A 1 80 ? -3.155 6.150 -0.138 1.00 98.06 80 TRP A C 1
ATOM 624 O O . TRP A 1 80 ? -2.716 5.246 -0.841 1.00 98.06 80 TRP A O 1
ATOM 634 N N . ARG A 1 81 ? -4.325 6.738 -0.413 1.00 96.75 81 ARG A N 1
ATOM 635 C CA . ARG A 1 81 ? -5.125 6.360 -1.592 1.00 96.75 81 ARG A CA 1
ATOM 636 C C . ARG A 1 81 ? -4.425 6.708 -2.906 1.00 96.75 81 ARG A C 1
ATOM 638 O O . ARG A 1 81 ? -4.480 5.920 -3.844 1.00 96.75 81 ARG A O 1
ATOM 645 N N . LYS A 1 82 ? -3.726 7.848 -2.975 1.00 97.50 82 LYS A N 1
ATOM 646 C CA . LYS A 1 82 ? -2.895 8.197 -4.143 1.00 97.50 82 LYS A CA 1
ATOM 647 C C . LYS A 1 82 ? -1.706 7.246 -4.289 1.00 97.50 82 LYS A C 1
ATOM 649 O O . LYS A 1 82 ? -1.413 6.816 -5.397 1.00 97.50 82 LYS A O 1
ATOM 654 N N . ALA A 1 83 ? -1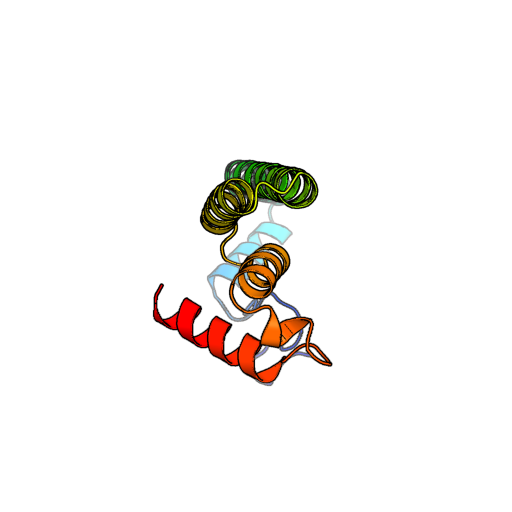.051 6.894 -3.184 1.00 97.12 83 ALA A N 1
ATOM 655 C CA . ALA A 1 83 ? 0.030 5.915 -3.172 1.00 97.12 83 ALA A CA 1
ATOM 656 C C . ALA A 1 83 ? -0.454 4.541 -3.659 1.00 97.12 83 ALA A C 1
ATOM 658 O O . ALA A 1 83 ? 0.198 3.917 -4.487 1.00 97.12 83 ALA A O 1
ATOM 659 N N . LEU A 1 84 ? -1.640 4.113 -3.219 1.00 94.81 84 LEU A N 1
ATOM 660 C CA . LEU A 1 84 ? -2.246 2.857 -3.643 1.00 94.81 84 LEU A CA 1
ATOM 661 C C . LEU A 1 84 ? -2.669 2.866 -5.118 1.00 94.81 84 LEU A C 1
ATOM 663 O O . LEU A 1 84 ? -2.608 1.837 -5.775 1.00 94.81 84 LEU A O 1
ATOM 667 N N . ALA A 1 85 ? -3.071 4.012 -5.668 1.00 94.12 85 ALA A N 1
ATOM 668 C CA . ALA A 1 85 ? -3.345 4.121 -7.101 1.00 94.12 85 ALA A CA 1
ATOM 669 C C . ALA A 1 85 ? -2.080 3.906 -7.959 1.00 94.12 85 ALA A C 1
ATOM 671 O O . ALA A 1 85 ? -2.184 3.420 -9.082 1.00 94.12 85 ALA A O 1
ATOM 672 N N . LEU A 1 86 ? -0.903 4.256 -7.427 1.00 93.69 86 LEU A N 1
ATOM 673 C CA . LEU A 1 86 ? 0.398 4.080 -8.082 1.00 93.69 86 LEU A CA 1
ATOM 674 C C . LEU A 1 86 ? 1.005 2.690 -7.840 1.00 93.69 86 LEU A C 1
ATOM 676 O O . LEU A 1 86 ? 1.659 2.152 -8.729 1.00 93.69 86 LEU A O 1
ATOM 680 N N . ASP A 1 87 ? 0.767 2.104 -6.664 1.00 92.31 87 ASP A N 1
ATOM 681 C CA . ASP A 1 87 ? 1.182 0.745 -6.303 1.00 92.31 87 ASP A CA 1
ATOM 682 C C . ASP A 1 87 ? 0.002 -0.053 -5.705 1.00 92.31 87 ASP A C 1
ATOM 684 O O . ASP A 1 87 ? -0.105 -0.215 -4.484 1.00 92.31 87 ASP A O 1
ATOM 688 N N . PRO A 1 88 ? -0.921 -0.553 -6.552 1.00 89.75 88 PRO A N 1
ATOM 689 C CA . PRO A 1 88 ? -2.152 -1.199 -6.090 1.00 89.75 88 PRO A CA 1
ATOM 690 C C . PRO A 1 88 ? -1.953 -2.540 -5.383 1.00 89.75 88 PRO A C 1
ATOM 692 O O . PRO A 1 88 ? -2.909 -3.076 -4.817 1.00 89.75 88 PRO A O 1
ATOM 695 N N . GLU A 1 89 ? -0.759 -3.123 -5.473 1.00 88.19 89 GLU A N 1
ATOM 696 C CA . GLU A 1 89 ? -0.405 -4.396 -4.838 1.00 88.19 89 GLU A CA 1
ATOM 697 C C . GLU A 1 89 ? 0.381 -4.190 -3.536 1.00 88.19 89 GLU A C 1
ATOM 699 O O . GLU A 1 89 ? 0.736 -5.160 -2.858 1.00 88.19 89 GLU A O 1
ATOM 704 N N . ASN A 1 90 ? 0.609 -2.934 -3.132 1.00 90.25 90 ASN A N 1
ATOM 705 C CA . ASN A 1 90 ? 1.348 -2.625 -1.922 1.00 90.25 90 ASN A CA 1
ATOM 706 C C . ASN A 1 90 ? 0.585 -3.027 -0.659 1.00 90.25 90 ASN A C 1
ATOM 708 O O . ASN A 1 90 ? -0.273 -2.309 -0.135 1.00 90.25 90 ASN A O 1
ATOM 712 N N . TRP A 1 91 ? 0.967 -4.172 -0.111 1.00 91.00 91 TRP A N 1
ATOM 713 C CA . TRP A 1 91 ? 0.344 -4.720 1.085 1.00 91.00 91 TRP A CA 1
ATOM 714 C C . TRP A 1 91 ? 0.430 -3.811 2.314 1.00 91.00 91 TRP A C 1
ATOM 716 O O . TRP A 1 91 ? -0.447 -3.841 3.180 1.00 91.00 91 TRP A O 1
ATOM 726 N N . ILE A 1 92 ? 1.488 -3.006 2.410 1.00 91.88 92 ILE A N 1
ATOM 727 C CA . ILE A 1 92 ? 1.696 -2.117 3.551 1.00 91.88 92 ILE A CA 1
ATOM 728 C C . ILE A 1 92 ? 0.674 -0.981 3.502 1.00 91.88 92 ILE A C 1
ATOM 730 O O . ILE A 1 92 ? 0.044 -0.697 4.520 1.00 91.88 92 ILE A O 1
ATOM 734 N N . ILE A 1 93 ? 0.466 -0.378 2.328 1.00 93.81 93 ILE A N 1
ATOM 735 C CA . ILE A 1 93 ? -0.490 0.724 2.148 1.00 93.81 93 ILE A CA 1
ATOM 736 C C . ILE A 1 93 ? -1.916 0.250 2.454 1.00 93.81 93 ILE A C 1
ATOM 738 O O . ILE A 1 93 ? -2.610 0.893 3.243 1.00 93.81 93 ILE A O 1
ATOM 742 N N . HIS A 1 94 ? -2.313 -0.911 1.920 1.00 93.38 94 HIS A N 1
ATOM 743 C CA . HIS A 1 94 ? -3.599 -1.554 2.225 1.00 93.38 94 HIS A CA 1
ATOM 744 C C . HIS A 1 94 ? -3.826 -1.704 3.726 1.00 93.38 94 HIS A C 1
ATOM 746 O O . HIS A 1 94 ? -4.835 -1.258 4.269 1.00 93.38 94 HIS A O 1
ATOM 752 N N . LYS A 1 95 ? -2.838 -2.260 4.432 1.00 93.94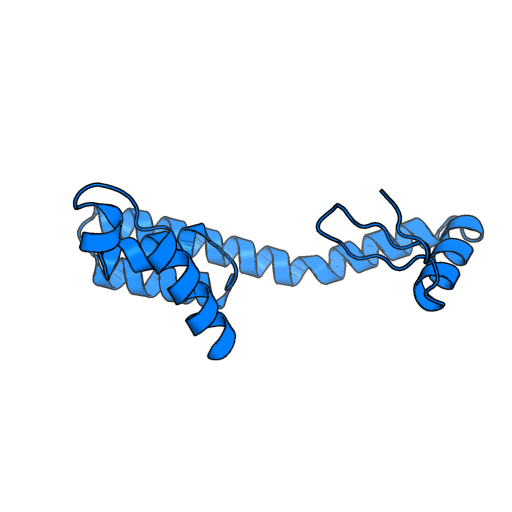 95 LYS A N 1
ATOM 753 C CA . LYS A 1 95 ? -2.922 -2.440 5.883 1.00 93.94 95 LYS A CA 1
ATOM 754 C C . LYS A 1 95 ? -3.043 -1.134 6.652 1.00 93.94 95 LYS A C 1
ATOM 756 O O . LYS A 1 95 ? -3.777 -1.112 7.634 1.00 93.94 95 LYS A O 1
ATOM 761 N N . GLN A 1 96 ? -2.347 -0.074 6.244 1.00 94.88 96 GLN A N 1
ATOM 762 C CA . GLN A 1 96 ? -2.453 1.213 6.935 1.00 94.88 96 GLN A CA 1
ATOM 763 C C . GLN A 1 96 ? -3.841 1.841 6.765 1.00 94.88 96 GLN A C 1
ATOM 765 O O . GLN A 1 96 ? -4.433 2.291 7.745 1.00 94.88 96 GLN A O 1
ATOM 770 N N . ILE A 1 97 ? -4.390 1.803 5.547 1.00 95.62 97 ILE A N 1
ATOM 771 C CA . ILE A 1 97 ? -5.756 2.260 5.250 1.00 95.62 97 ILE A CA 1
ATOM 772 C C . ILE A 1 97 ? -6.767 1.469 6.087 1.00 95.62 97 ILE A C 1
ATOM 774 O O . ILE A 1 97 ? -7.569 2.056 6.815 1.00 95.62 97 ILE A O 1
ATOM 778 N N . TRP A 1 98 ? -6.683 0.139 6.061 1.00 95.62 98 TRP A N 1
ATOM 779 C CA . TRP A 1 98 ? -7.590 -0.728 6.807 1.00 95.62 98 TRP A CA 1
ATOM 780 C C . TRP A 1 98 ? -7.476 -0.578 8.320 1.00 95.62 98 TRP A C 1
ATOM 782 O O . TRP A 1 98 ? -8.495 -0.602 8.999 1.00 95.62 98 TRP A O 1
ATOM 792 N N . ALA A 1 99 ? -6.275 -0.396 8.868 1.00 93.56 99 ALA A N 1
ATOM 793 C CA . ALA A 1 99 ? -6.102 -0.162 10.300 1.00 93.56 99 ALA A CA 1
ATOM 794 C C . ALA A 1 99 ? -6.756 1.156 10.743 1.00 93.56 99 ALA A C 1
ATOM 796 O O . ALA A 1 99 ? -7.292 1.261 11.847 1.00 93.56 99 ALA A O 1
ATOM 797 N N . VAL A 1 100 ? -6.757 2.155 9.861 1.00 93.88 100 VAL A N 1
ATOM 798 C CA . VAL A 1 100 ? -7.409 3.444 10.086 1.00 93.88 100 VAL A CA 1
ATOM 799 C C . VAL A 1 100 ? -8.938 3.359 9.977 1.00 93.88 100 VAL A C 1
ATOM 801 O O . VAL A 1 100 ? -9.628 4.013 10.774 1.00 93.88 100 VAL A O 1
ATOM 804 N N . GLU A 1 101 ? -9.460 2.628 8.992 1.00 94.19 101 GLU A N 1
ATOM 805 C CA . GLU A 1 101 ? -10.900 2.498 8.709 1.00 94.19 101 GLU A CA 1
ATOM 806 C C . GLU A 1 101 ? -11.590 1.468 9.615 1.00 94.19 101 GLU A C 1
ATOM 808 O O . GLU A 1 101 ? -12.727 1.678 10.037 1.00 94.19 101 GLU A O 1
ATOM 813 N N . HIS A 1 102 ? -10.876 0.401 9.972 1.00 94.88 102 HIS A N 1
ATOM 814 C CA . HIS A 1 102 ? -11.353 -0.743 10.749 1.00 94.88 102 HIS A CA 1
ATOM 815 C C . HIS A 1 102 ? -10.422 -1.034 11.938 1.00 94.88 102 HIS A C 1
ATOM 817 O O . HIS A 1 102 ? -9.813 -2.106 12.013 1.00 94.88 102 HIS A O 1
ATOM 823 N N . PRO A 1 103 ? -10.274 -0.095 12.891 1.00 92.50 103 PRO A N 1
ATOM 824 C CA . PRO A 1 103 ? -9.359 -0.259 14.021 1.00 92.50 103 PRO A CA 1
ATOM 825 C C . PRO A 1 103 ? -9.686 -1.487 14.886 1.00 92.50 103 PRO A C 1
ATOM 827 O O . PRO A 1 103 ? -8.790 -2.076 15.490 1.00 92.50 103 PRO A O 1
ATOM 830 N N . ASP A 1 104 ? -10.946 -1.928 14.908 1.00 93.44 104 ASP A N 1
ATOM 831 C CA . ASP A 1 104 ? -11.390 -3.152 15.580 1.00 93.44 104 ASP A CA 1
ATOM 832 C C . ASP A 1 104 ? -10.722 -4.418 15.020 1.00 93.44 104 ASP A C 1
ATOM 834 O O . ASP A 1 104 ? -10.503 -5.372 15.762 1.00 93.44 104 ASP A O 1
ATOM 838 N N . LYS A 1 105 ? -10.333 -4.411 13.740 1.00 93.88 105 LYS A N 1
ATOM 839 C CA . LYS A 1 105 ? -9.677 -5.534 13.052 1.00 93.88 105 LYS A CA 1
ATOM 840 C C . LYS A 1 105 ? -8.171 -5.613 13.274 1.00 93.88 105 LYS A C 1
ATOM 842 O O . LYS A 1 105 ? -7.547 -6.589 12.856 1.00 93.88 105 LYS A O 1
ATOM 847 N N . PHE A 1 106 ? -7.586 -4.597 13.908 1.00 91.75 106 PHE A N 1
ATOM 848 C CA . PHE A 1 106 ? -6.139 -4.483 14.096 1.00 91.75 106 PHE A CA 1
ATOM 849 C C . PHE A 1 106 ? -5.730 -4.307 15.557 1.00 91.75 106 PHE A C 1
ATOM 851 O O . PHE A 1 106 ? -4.707 -4.860 15.953 1.00 91.75 106 PHE A O 1
ATOM 858 N N . TYR A 1 107 ? -6.500 -3.556 16.350 1.00 86.75 107 TYR A N 1
ATOM 859 C CA . TYR A 1 107 ? -6.089 -3.134 17.693 1.00 86.75 107 TYR A CA 1
ATOM 860 C C . TYR A 1 107 ? -6.902 -3.773 18.827 1.00 86.75 107 TYR A C 1
ATOM 862 O O . TYR A 1 107 ? -6.388 -3.905 19.936 1.00 86.75 107 TYR A O 1
ATOM 870 N N . ASN A 1 108 ? -8.140 -4.219 18.577 1.00 85.38 108 ASN A N 1
ATOM 871 C CA . ASN A 1 108 ? -8.979 -4.857 19.600 1.00 85.38 108 ASN A CA 1
ATOM 872 C C . ASN A 1 108 ? -8.636 -6.349 19.752 1.00 85.38 108 ASN A C 1
ATOM 874 O O . ASN A 1 108 ? -9.418 -7.232 19.405 1.00 85.38 108 ASN A O 1
ATOM 878 N N . GLY A 1 109 ? -7.442 -6.619 20.280 1.00 83.69 109 GLY A N 1
ATOM 879 C CA . GLY A 1 109 ? -6.900 -7.960 20.488 1.00 83.69 109 GLY A CA 1
ATOM 880 C C . GLY A 1 109 ? -5.738 -8.239 19.543 1.00 83.69 109 GLY A C 1
ATOM 881 O O . GLY A 1 109 ? -4.600 -7.894 19.848 1.00 83.69 109 GLY A O 1
ATOM 882 N N . GLY A 1 110 ? -6.021 -8.878 18.409 1.00 83.31 110 GLY A N 1
ATOM 883 C CA . GLY A 1 110 ? -5.026 -9.230 17.398 1.00 83.31 110 GLY A CA 1
ATOM 884 C C . GLY A 1 110 ? -5.498 -8.912 15.985 1.00 83.31 110 GLY A C 1
ATOM 885 O O . GLY A 1 110 ? -6.663 -8.603 15.751 1.00 83.31 110 GLY A O 1
ATOM 886 N N . VAL A 1 111 ? -4.572 -9.007 15.035 1.00 88.62 111 VAL A N 1
ATOM 887 C CA . VAL A 1 111 ? -4.848 -8.737 13.624 1.00 88.62 111 VAL A CA 1
ATOM 888 C C . VAL A 1 111 ? -5.765 -9.821 13.040 1.00 88.62 111 VAL A C 1
ATOM 890 O O . VAL A 1 111 ? -5.407 -11.000 13.020 1.00 88.62 111 VAL A O 1
ATOM 893 N N . ASP A 1 112 ? -6.930 -9.426 12.520 1.00 92.19 112 ASP A N 1
ATOM 894 C CA . ASP A 1 112 ? -7.895 -10.324 11.871 1.00 92.19 112 ASP A CA 1
ATOM 895 C C . ASP A 1 112 ? -7.444 -10.664 10.435 1.00 92.19 112 ASP A C 1
ATOM 897 O O . ASP A 1 112 ? -7.842 -10.046 9.442 1.00 92.19 112 ASP A O 1
ATOM 901 N N . TYR A 1 113 ? -6.563 -11.659 10.314 1.00 89.19 113 TYR A N 1
ATOM 902 C CA . TYR A 1 113 ? -6.033 -12.109 9.021 1.00 89.19 113 TYR A CA 1
ATOM 903 C C . TYR A 1 113 ? -7.097 -12.736 8.102 1.00 89.19 113 TYR A C 1
ATOM 905 O O . TYR A 1 113 ? -6.949 -12.700 6.878 1.00 89.19 113 TYR A O 1
ATOM 913 N N . GLY A 1 114 ? -8.171 -13.303 8.665 1.00 92.12 114 GLY A N 1
ATOM 914 C CA . GLY A 1 114 ? -9.281 -13.855 7.882 1.00 92.12 114 GLY A CA 1
ATOM 915 C C . GLY A 1 114 ? -10.066 -12.752 7.174 1.00 92.12 114 GLY A C 1
ATOM 916 O O . GLY A 1 114 ? -10.359 -12.849 5.977 1.00 92.12 114 GLY A O 1
ATOM 917 N N . TRP A 1 115 ? -10.325 -11.659 7.889 1.00 93.56 115 TRP A N 1
ATOM 918 C CA . TRP A 1 115 ? -10.927 -10.458 7.323 1.00 93.56 115 TRP A CA 1
ATOM 919 C C . TRP A 1 115 ? -10.038 -9.821 6.247 1.00 93.56 115 TRP A C 1
ATOM 921 O O . TRP A 1 115 ? -10.530 -9.529 5.158 1.00 93.56 115 TRP A O 1
ATOM 931 N N . GLN A 1 116 ? -8.725 -9.710 6.485 1.00 91.62 116 GLN A N 1
ATOM 932 C CA . GLN A 1 116 ? -7.776 -9.169 5.499 1.00 91.62 116 GLN A CA 1
ATOM 933 C C . GLN A 1 116 ? -7.791 -9.942 4.174 1.00 91.62 116 GLN A C 1
ATOM 935 O O . GLN A 1 116 ? -7.811 -9.346 3.098 1.00 91.62 116 GLN A O 1
ATOM 940 N N . LYS A 1 117 ? -7.820 -11.281 4.238 1.00 91.00 117 LYS A N 1
ATOM 941 C CA . LYS A 1 117 ? -7.921 -12.121 3.037 1.00 91.00 117 LYS A CA 1
ATOM 942 C C . LYS A 1 117 ? -9.226 -11.863 2.285 1.00 91.00 117 LYS A C 1
ATOM 944 O O . LYS A 1 117 ? -9.224 -11.822 1.062 1.00 91.00 117 LYS A O 1
ATOM 949 N N . THR A 1 118 ? -10.325 -11.668 3.010 1.00 93.81 118 THR A N 1
ATOM 950 C CA . THR A 1 118 ? -11.631 -11.370 2.409 1.00 93.81 118 THR A CA 1
ATOM 951 C C . THR A 1 118 ? -11.624 -10.016 1.697 1.00 93.81 118 THR A C 1
ATOM 953 O O . THR A 1 118 ? -12.106 -9.936 0.570 1.00 93.81 118 THR A O 1
ATOM 956 N N . GLN A 1 119 ? -11.032 -8.978 2.301 1.00 92.19 119 GLN A N 1
ATOM 957 C CA . GLN A 1 119 ? -10.914 -7.657 1.668 1.00 92.19 119 GLN A CA 1
ATOM 958 C C . GLN A 1 119 ? -10.091 -7.697 0.380 1.00 92.19 119 GLN A C 1
ATOM 960 O O . GLN A 1 119 ? -10.549 -7.187 -0.637 1.00 92.19 119 GLN A O 1
ATOM 965 N N . LEU A 1 120 ? -8.948 -8.392 0.375 1.00 87.62 120 LEU A N 1
ATOM 966 C CA . LEU A 1 120 ? -8.149 -8.559 -0.846 1.00 87.62 120 LEU A CA 1
ATOM 967 C C . LEU A 1 120 ? -8.952 -9.172 -1.994 1.00 87.62 120 LEU A C 1
ATOM 969 O O . LEU A 1 120 ? -8.822 -8.755 -3.141 1.00 87.62 120 LEU A O 1
ATOM 973 N N . GLU A 1 121 ? -9.768 -10.183 -1.707 1.00 89.88 121 GLU A N 1
ATOM 974 C CA . GLU A 1 121 ? -10.580 -10.829 -2.737 1.00 89.88 121 GLU A CA 1
ATOM 975 C C . GLU A 1 121 ? -11.709 -9.917 -3.236 1.00 89.88 121 GLU A C 1
ATOM 977 O O . GLU A 1 121 ? -12.054 -9.972 -4.414 1.00 89.88 121 GLU A O 1
ATOM 982 N N . ILE A 1 122 ? -12.255 -9.047 -2.381 1.00 90.38 122 ILE A N 1
ATOM 983 C CA . ILE A 1 122 ? -13.227 -8.020 -2.784 1.00 90.38 122 ILE A CA 1
ATOM 984 C C . ILE A 1 122 ? -12.558 -6.984 -3.693 1.00 90.38 122 ILE A C 1
ATOM 986 O O . ILE A 1 122 ? -13.066 -6.697 -4.774 1.00 90.38 122 ILE A O 1
ATOM 990 N N . GLU A 1 123 ? -11.400 -6.460 -3.301 1.00 86.50 123 GLU A N 1
ATOM 991 C CA . GLU A 1 123 ? -10.662 -5.462 -4.080 1.00 86.50 123 GLU A CA 1
ATOM 992 C C . GLU A 1 123 ? -10.207 -6.005 -5.438 1.00 86.50 123 GLU A C 1
ATOM 994 O O . GLU A 1 123 ? -10.312 -5.308 -6.444 1.00 86.50 123 GLU A O 1
ATOM 999 N N . LYS A 1 124 ? -9.771 -7.271 -5.498 1.00 84.06 124 LYS A N 1
ATOM 1000 C CA . LYS A 1 124 ? -9.441 -7.948 -6.763 1.00 84.06 124 LYS A CA 1
ATOM 1001 C C . LYS A 1 124 ? -10.650 -8.136 -7.674 1.00 84.06 124 LYS A C 1
ATOM 1003 O O . LYS A 1 124 ? -10.485 -8.094 -8.885 1.00 84.06 124 LYS A O 1
ATOM 1008 N N . ARG A 1 125 ? -11.841 -8.378 -7.115 1.00 87.19 125 ARG A N 1
ATOM 1009 C CA . ARG A 1 125 ? -13.090 -8.528 -7.887 1.00 87.19 125 ARG A CA 1
ATOM 1010 C C . ARG A 1 125 ? -13.633 -7.202 -8.415 1.00 87.19 125 ARG A C 1
ATOM 1012 O O . ARG A 1 125 ? -14.409 -7.221 -9.361 1.00 87.19 125 ARG A O 1
ATOM 1019 N N . ASN A 1 126 ? -13.264 -6.091 -7.782 1.00 78.31 126 ASN A N 1
ATOM 1020 C CA . ASN A 1 126 ? -13.733 -4.748 -8.123 1.00 78.31 126 ASN A CA 1
ATOM 1021 C C . ASN A 1 126 ? -12.763 -3.971 -9.038 1.00 78.31 126 ASN A C 1
ATOM 1023 O O . ASN A 1 126 ? -13.047 -2.817 -9.360 1.00 78.31 126 ASN A O 1
ATOM 1027 N N . LYS A 1 127 ? -11.631 -4.574 -9.420 1.00 64.88 127 LYS A N 1
ATOM 1028 C CA . LYS A 1 127 ? -10.726 -4.090 -10.475 1.00 64.88 127 LYS A CA 1
ATOM 1029 C C . LYS A 1 127 ? -11.172 -4.605 -11.837 1.00 64.88 127 LYS A C 1
ATOM 1031 O O . LYS A 1 127 ? -11.014 -3.832 -12.805 1.00 64.88 127 LYS A O 1
#